Protein AF-A0A7S1HEI5-F1 (afdb_monomer_lite)

Organism: Hemiselmis andersenii (NCBI:txid464988)

pLDDT: mean 72.53, std 12.26, range [48.66, 89.75]

Secondary structure (DSSP, 8-state):
---GGGS------SSPPGGGGTT--HHHHHHHHHHHHHHHHHHHHHHHHHHTT---SEEEEEEEEEE-TTS-EEEHHHHHSHHHHHHHHHHHTT-EEEEEEEEEEEETTT--EEEEEEEEEEE------HHHHHHHHS-----

Radius of gyration: 19.68 Å; chains: 1; bounding box: 46×54×54 Å

Sequence (143 aa):
AFSVADAKIPKGEGPPKEENMSGMGEGERQRTWPSKLAKAKAVAIKYYVYKKRQRMAMLITSSRIVIAPSGSVVPTQHLESAESREETLMGLSNKTVTVFSAVWVHNLANGESRGGVAEGKLTLGSVPSKVAYEVARAPQAAP

Foldseek 3Di:
DDDLVPQPQPPLDDQPDVVVVPPDDLVRSVQVRFQVSQVSRQVSVLVVCVVVVHDDFKDKGKAKWKAWPVRDIDGCVLCVDPVSVQVVLQSLEQTKIKMKMKMWMAGSVVRDIDIDIDIDIDGHHGDDPPVRVVVVPPPPPDD

Structure (mmCIF, N/CA/C/O backbone):
data_AF-A0A7S1HEI5-F1
#
_entry.id   AF-A0A7S1HEI5-F1
#
loop_
_atom_site.group_PDB
_atom_site.id
_atom_site.type_symbol
_atom_site.label_atom_id
_atom_site.label_alt_id
_atom_site.label_comp_id
_atom_site.label_asym_id
_atom_site.label_entity_id
_atom_site.label_seq_id
_atom_site.pdbx_PDB_ins_code
_atom_site.Cartn_x
_atom_site.Cartn_y
_atom_site.Cartn_z
_atom_site.occupancy
_atom_site.B_iso_or_equiv
_atom_site.auth_seq_id
_atom_site.auth_comp_id
_atom_site.auth_asym_id
_atom_site.auth_atom_id
_atom_site.pdbx_PDB_model_num
ATOM 1 N N . ALA A 1 1 ? 15.451 -17.797 -11.548 1.00 61.38 1 ALA A N 1
ATOM 2 C CA . ALA A 1 1 ? 14.109 -17.176 -11.506 1.00 61.38 1 ALA A CA 1
ATOM 3 C C . ALA A 1 1 ? 14.218 -15.748 -10.966 1.00 61.38 1 ALA A C 1
ATOM 5 O O . ALA A 1 1 ? 15.160 -15.466 -10.236 1.00 61.38 1 ALA A O 1
ATOM 6 N N . PHE A 1 2 ? 13.319 -14.843 -11.361 1.00 52.59 2 PHE A N 1
ATOM 7 C CA . PHE A 1 2 ? 13.177 -13.509 -10.761 1.00 52.59 2 PHE A CA 1
ATOM 8 C C . PHE A 1 2 ? 12.612 -13.644 -9.340 1.00 52.59 2 PHE A C 1
ATOM 10 O O . PHE A 1 2 ? 11.566 -14.267 -9.178 1.00 52.59 2 PHE A O 1
ATOM 17 N N . SER A 1 3 ? 13.284 -13.079 -8.334 1.00 63.09 3 SER A N 1
ATOM 18 C CA . SER A 1 3 ? 12.766 -12.995 -6.965 1.00 63.09 3 SER A CA 1
ATOM 19 C C . SER A 1 3 ? 12.626 -11.536 -6.552 1.00 63.09 3 SER A C 1
ATOM 21 O O . SER A 1 3 ? 13.586 -10.766 -6.577 1.00 63.09 3 SER A O 1
ATOM 23 N N . VAL A 1 4 ? 11.414 -11.164 -6.148 1.00 59.97 4 VAL A N 1
ATOM 24 C CA . VAL A 1 4 ? 11.090 -9.824 -5.638 1.00 59.97 4 VAL A CA 1
ATOM 25 C C . VAL A 1 4 ? 11.792 -9.559 -4.300 1.00 59.97 4 VAL A C 1
ATOM 27 O O . VAL A 1 4 ? 12.104 -8.410 -4.003 1.00 59.97 4 VAL A O 1
ATOM 30 N N . ALA A 1 5 ? 12.102 -10.607 -3.526 1.00 62.19 5 ALA A N 1
ATOM 31 C CA . ALA A 1 5 ? 12.809 -10.495 -2.248 1.00 62.19 5 ALA A CA 1
ATOM 32 C C . ALA A 1 5 ? 14.260 -9.999 -2.401 1.00 62.19 5 ALA A C 1
ATOM 34 O O . ALA A 1 5 ? 14.802 -9.390 -1.481 1.00 62.19 5 ALA A O 1
ATOM 35 N N . ASP A 1 6 ? 14.869 -10.205 -3.573 1.00 60.25 6 ASP A N 1
ATOM 36 C CA . ASP A 1 6 ? 16.246 -9.781 -3.858 1.00 60.25 6 ASP A CA 1
ATOM 37 C C . ASP A 1 6 ? 16.336 -8.313 -4.301 1.00 60.25 6 ASP A C 1
ATOM 39 O O . ASP A 1 6 ? 17.421 -7.720 -4.335 1.00 60.25 6 ASP A O 1
ATOM 43 N N . ALA A 1 7 ? 15.207 -7.715 -4.690 1.00 60.09 7 ALA A N 1
ATOM 44 C CA . ALA A 1 7 ? 15.146 -6.290 -4.945 1.00 60.09 7 ALA A CA 1
ATOM 45 C C . ALA A 1 7 ? 15.178 -5.568 -3.591 1.00 60.09 7 ALA A C 1
ATOM 47 O O . ALA A 1 7 ? 14.400 -5.879 -2.692 1.00 60.09 7 ALA A O 1
ATOM 48 N N . LYS A 1 8 ? 16.071 -4.579 -3.438 1.00 68.69 8 LYS A N 1
ATOM 49 C CA . LYS A 1 8 ? 16.099 -3.679 -2.270 1.00 68.69 8 LYS A CA 1
ATOM 50 C C . LYS A 1 8 ? 14.871 -2.766 -2.301 1.00 68.69 8 LYS A C 1
ATOM 52 O O . LYS A 1 8 ? 14.958 -1.590 -2.646 1.00 68.69 8 LYS A O 1
ATOM 57 N N . ILE A 1 9 ? 13.710 -3.345 -2.026 1.00 65.38 9 ILE A N 1
ATOM 58 C CA . ILE A 1 9 ? 12.431 -2.656 -2.017 1.00 65.38 9 ILE A CA 1
ATOM 59 C C . ILE A 1 9 ? 12.372 -1.848 -0.724 1.00 65.38 9 ILE A C 1
ATOM 61 O O . ILE A 1 9 ? 12.639 -2.414 0.340 1.00 65.38 9 ILE A O 1
ATOM 65 N N . PRO A 1 10 ? 12.027 -0.551 -0.785 1.00 65.44 10 PRO A N 1
ATOM 66 C CA . PRO A 1 10 ? 11.801 0.220 0.424 1.00 65.44 10 PRO A CA 1
ATOM 67 C C . PRO A 1 10 ? 10.740 -0.499 1.256 1.00 65.44 10 PRO A C 1
ATOM 69 O O . PRO A 1 10 ? 9.590 -0.667 0.829 1.00 65.44 10 PRO A O 1
ATOM 72 N N . LYS A 1 11 ? 11.151 -0.961 2.439 1.00 61.66 11 LYS A N 1
ATOM 73 C CA . LYS A 1 11 ? 10.209 -1.346 3.483 1.00 61.66 11 LYS A CA 1
ATOM 74 C C . LYS A 1 11 ? 9.433 -0.073 3.769 1.00 61.66 11 LYS A C 1
ATOM 76 O O . LYS A 1 11 ? 10.045 0.983 3.873 1.00 61.66 11 LYS A O 1
ATOM 81 N N . GLY A 1 12 ? 8.107 -0.138 3.729 1.00 56.28 12 GLY A N 1
ATOM 82 C CA . GLY A 1 12 ? 7.277 1.034 3.988 1.00 56.28 12 GLY A CA 1
ATOM 83 C C . GLY A 1 12 ? 7.583 1.573 5.376 1.00 56.28 12 GLY A C 1
ATOM 84 O O . GLY A 1 12 ? 6.996 1.100 6.338 1.00 56.28 12 GLY A O 1
ATOM 85 N N . GLU A 1 13 ? 8.528 2.502 5.469 1.00 53.69 13 GLU A N 1
ATOM 86 C CA . GLU A 1 13 ? 8.738 3.317 6.652 1.00 53.69 13 GLU A CA 1
ATOM 87 C C . GLU A 1 13 ? 7.462 4.127 6.873 1.00 53.69 13 GLU A C 1
ATOM 89 O O . GLU A 1 13 ? 6.712 4.361 5.918 1.00 53.69 13 GLU A O 1
ATOM 94 N N . GLY A 1 14 ? 7.195 4.461 8.138 1.00 53.09 14 GLY A N 1
ATOM 95 C CA . GLY A 1 14 ? 5.977 5.130 8.590 1.00 53.09 14 GLY A CA 1
ATOM 96 C C . GLY A 1 14 ? 5.644 6.421 7.827 1.00 53.09 14 GLY A C 1
ATOM 97 O O . GLY A 1 14 ? 6.355 6.817 6.899 1.00 53.09 14 GLY A O 1
ATOM 98 N N . PRO A 1 15 ? 4.537 7.093 8.183 1.00 52.97 15 PRO A N 1
ATOM 99 C CA . PRO A 1 15 ? 4.105 8.284 7.464 1.00 52.97 15 PRO A CA 1
ATOM 100 C C . PRO A 1 15 ? 5.260 9.295 7.345 1.00 52.97 15 PRO A C 1
ATOM 102 O O . PRO A 1 15 ? 6.045 9.431 8.289 1.00 52.97 15 PRO A O 1
ATOM 105 N N . PRO A 1 16 ? 5.406 9.988 6.197 1.00 57.41 16 PRO A N 1
ATOM 106 C CA . PRO A 1 16 ? 6.478 10.960 6.025 1.00 57.41 16 PRO A CA 1
ATOM 107 C C . PRO A 1 16 ? 6.416 11.995 7.150 1.00 57.41 16 PRO A C 1
ATOM 109 O O . PRO A 1 16 ? 5.329 12.489 7.453 1.00 57.41 16 PRO A O 1
ATOM 112 N N . LYS A 1 17 ? 7.570 12.331 7.745 1.00 56.41 17 LYS A N 1
ATOM 113 C CA . LYS A 1 17 ? 7.673 13.395 8.759 1.00 56.41 17 LYS A CA 1
ATOM 114 C C . LYS A 1 17 ? 7.004 14.674 8.243 1.00 56.41 17 LYS A C 1
ATOM 116 O O . LYS A 1 17 ? 7.159 15.000 7.064 1.00 56.41 17 LYS A O 1
ATOM 121 N N . GLU A 1 18 ? 6.282 15.380 9.114 1.00 52.44 18 GLU A N 1
ATOM 122 C CA . GLU A 1 18 ? 5.475 16.560 8.753 1.00 52.44 18 GLU A CA 1
ATOM 123 C C . GLU A 1 18 ? 6.267 17.630 7.991 1.00 52.44 18 GLU A C 1
ATOM 125 O O . GLU A 1 18 ? 5.737 18.252 7.072 1.00 52.44 18 GLU A O 1
ATOM 130 N N . GLU A 1 19 ? 7.562 17.748 8.290 1.00 51.16 19 GLU A N 1
ATOM 131 C CA . GLU A 1 19 ? 8.530 18.625 7.620 1.00 51.16 19 GLU A CA 1
ATOM 132 C C . GLU A 1 19 ? 8.559 18.450 6.087 1.00 51.16 19 GLU A C 1
ATOM 134 O O . GLU A 1 19 ? 8.779 19.411 5.356 1.00 51.16 19 GLU A O 1
ATOM 139 N N . ASN A 1 20 ? 8.265 17.248 5.577 1.00 54.00 20 ASN A N 1
ATOM 140 C CA . ASN A 1 20 ? 8.289 16.928 4.144 1.00 54.00 20 ASN A CA 1
ATOM 141 C C . ASN A 1 20 ? 6.944 17.148 3.425 1.00 54.00 20 ASN A C 1
ATOM 143 O O . ASN A 1 20 ? 6.829 16.833 2.236 1.00 54.00 20 ASN A O 1
ATOM 147 N N . MET A 1 21 ? 5.905 17.608 4.132 1.00 54.75 21 MET A N 1
ATOM 148 C CA . MET A 1 21 ? 4.547 17.788 3.592 1.00 54.75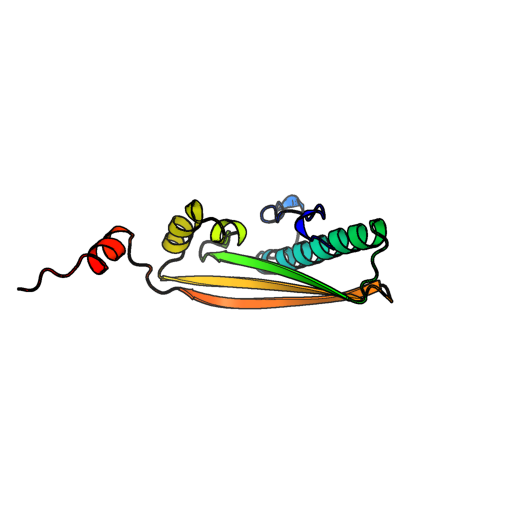 21 MET A CA 1
ATOM 149 C C . MET A 1 21 ? 3.885 19.099 4.054 1.00 54.75 21 MET A C 1
ATOM 151 O O . MET A 1 21 ? 2.658 19.183 4.138 1.00 54.75 21 MET A O 1
ATOM 155 N N . SER A 1 22 ? 4.706 20.119 4.328 1.00 49.78 22 SER A N 1
ATOM 156 C CA . SER A 1 22 ? 4.278 21.501 4.574 1.00 49.78 22 SER A CA 1
ATOM 157 C C . SER A 1 22 ? 3.294 21.972 3.490 1.00 49.78 22 SER A C 1
ATOM 159 O O . SER A 1 22 ? 3.595 21.899 2.299 1.00 49.78 22 SER A O 1
ATOM 161 N N . GLY A 1 23 ? 2.097 22.402 3.903 1.00 66.00 23 GLY A N 1
ATOM 162 C CA . GLY A 1 23 ? 1.045 22.924 3.019 1.00 66.00 23 GLY A CA 1
ATOM 163 C C . GLY A 1 23 ? -0.029 21.925 2.567 1.00 66.00 23 GLY A C 1
ATOM 164 O O . GLY A 1 23 ? -1.019 22.351 1.982 1.00 66.00 23 GLY A O 1
ATOM 165 N N . MET A 1 24 ? 0.108 20.624 2.858 1.00 65.94 24 MET A N 1
ATOM 166 C CA . MET A 1 24 ? -0.916 19.620 2.530 1.00 65.94 24 MET A CA 1
ATOM 167 C C . MET A 1 24 ? -1.872 19.369 3.703 1.00 65.94 24 MET A C 1
ATOM 169 O O . MET A 1 24 ? -1.447 19.069 4.826 1.00 65.94 24 MET A O 1
ATOM 173 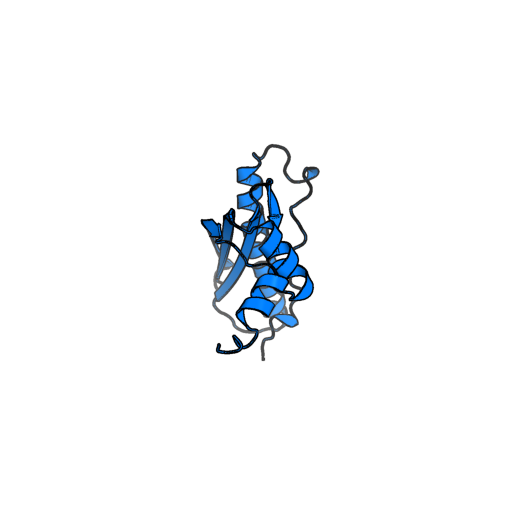N N . GLY A 1 25 ? -3.179 19.407 3.426 1.00 69.94 25 GLY A N 1
ATOM 174 C CA . GLY A 1 25 ? -4.205 18.987 4.383 1.00 69.94 25 GLY A CA 1
ATOM 175 C C . GLY A 1 25 ? -3.990 17.535 4.826 1.00 69.94 25 GLY A C 1
ATOM 176 O O . GLY A 1 25 ? -3.469 16.713 4.074 1.00 69.94 25 GLY A O 1
ATOM 177 N N . GLU A 1 26 ? -4.375 17.191 6.054 1.00 69.44 26 GLU A N 1
ATOM 178 C CA . GLU A 1 26 ? -4.111 15.863 6.633 1.00 69.44 26 GLU A CA 1
ATOM 179 C C . GLU A 1 26 ? -4.676 14.713 5.775 1.00 69.44 26 GLU A C 1
ATOM 181 O O . GLU A 1 26 ? -3.981 13.732 5.515 1.00 69.44 26 GLU A O 1
ATOM 186 N N . GLY A 1 27 ? -5.874 14.877 5.204 1.00 66.12 27 GLY A N 1
ATOM 187 C CA . GLY A 1 27 ? -6.453 13.901 4.268 1.00 66.12 27 GLY A CA 1
ATOM 188 C C . GLY A 1 27 ? -5.687 13.766 2.942 1.00 66.12 27 GLY A C 1
ATOM 189 O O . GLY A 1 27 ? -5.609 12.679 2.366 1.00 66.12 27 GLY A O 1
ATOM 190 N N . GLU A 1 28 ? -5.060 14.841 2.464 1.00 72.81 28 GLU A N 1
ATOM 191 C CA . GLU A 1 28 ? -4.218 14.813 1.264 1.00 72.81 28 GLU A CA 1
ATOM 192 C C . GLU A 1 28 ? -2.880 14.117 1.548 1.00 72.81 28 GLU A C 1
ATOM 194 O O . GLU A 1 28 ? -2.432 13.275 0.762 1.00 72.81 28 GLU A O 1
ATOM 199 N N . ARG A 1 29 ? -2.293 14.359 2.729 1.00 71.62 29 ARG A N 1
ATOM 200 C CA . ARG A 1 29 ? -1.101 13.646 3.220 1.00 71.62 29 ARG A CA 1
ATOM 201 C C . ARG A 1 29 ? -1.336 12.132 3.269 1.00 71.62 29 ARG A C 1
ATOM 203 O O . ARG A 1 29 ? -0.525 11.358 2.750 1.00 71.62 29 ARG A O 1
ATOM 210 N N . GLN A 1 30 ? -2.481 11.721 3.811 1.00 71.56 30 GLN A N 1
ATOM 211 C CA . GLN A 1 30 ? -2.892 10.320 3.931 1.00 71.56 30 GLN A CA 1
ATOM 212 C C . GLN A 1 30 ? -3.071 9.628 2.569 1.00 71.56 30 GLN A C 1
ATOM 214 O O . GLN A 1 30 ? -2.615 8.500 2.389 1.00 71.56 30 GLN A O 1
ATOM 219 N N . ARG A 1 31 ? -3.644 10.312 1.569 1.00 72.69 31 ARG A N 1
ATOM 220 C CA . ARG A 1 31 ? -3.789 9.783 0.196 1.00 72.69 31 ARG A CA 1
ATOM 221 C C . ARG A 1 31 ? -2.466 9.695 -0.563 1.00 72.69 31 ARG A C 1
ATOM 223 O O . ARG A 1 31 ? -2.246 8.771 -1.349 1.00 72.69 31 ARG A O 1
ATOM 230 N N . THR A 1 32 ? -1.572 10.651 -0.333 1.00 75.38 32 THR A N 1
ATOM 231 C CA . THR A 1 32 ? -0.330 10.787 -1.106 1.00 75.38 32 THR A CA 1
ATOM 232 C C . THR A 1 32 ? 0.709 9.733 -0.722 1.00 75.38 32 THR A C 1
ATOM 234 O O . THR A 1 32 ? 1.462 9.248 -1.573 1.00 75.38 32 THR A O 1
ATOM 237 N N . TRP A 1 33 ? 0.747 9.335 0.549 1.00 75.56 33 TRP A N 1
ATOM 238 C CA . TRP A 1 33 ? 1.735 8.389 1.061 1.00 75.56 33 TRP A CA 1
ATOM 239 C C . TRP A 1 33 ? 1.699 6.984 0.420 1.00 75.56 33 TRP A C 1
ATOM 241 O O . TRP A 1 33 ? 2.738 6.566 -0.106 1.00 75.56 33 TRP A O 1
ATOM 251 N N . PRO A 1 34 ? 0.567 6.249 0.370 1.00 75.75 34 PRO A N 1
ATOM 252 C CA . PRO A 1 34 ? 0.537 4.918 -0.237 1.00 75.75 34 PRO A CA 1
ATOM 253 C C . PRO A 1 34 ? 0.892 4.968 -1.729 1.00 75.75 34 PRO A C 1
ATOM 255 O O . PRO A 1 34 ? 1.559 4.061 -2.227 1.00 75.75 34 PRO A O 1
ATOM 258 N N . SER A 1 35 ? 0.532 6.051 -2.431 1.00 79.81 35 SER A N 1
ATOM 259 C CA . SER A 1 35 ? 0.923 6.270 -3.830 1.00 79.81 35 SER A CA 1
ATOM 260 C C . SER A 1 35 ? 2.429 6.461 -3.994 1.00 79.81 35 SER A C 1
ATOM 262 O O . SER A 1 35 ? 3.044 5.786 -4.825 1.00 79.81 35 SER A O 1
ATOM 264 N N . LYS A 1 36 ? 3.049 7.321 -3.169 1.00 80.81 36 LYS A N 1
ATOM 265 C CA . LYS A 1 36 ? 4.509 7.513 -3.148 1.00 80.81 36 LYS A CA 1
ATOM 266 C C . LYS A 1 36 ? 5.231 6.191 -2.886 1.00 80.81 36 LYS A C 1
ATOM 268 O O . LYS A 1 36 ? 6.180 5.868 -3.600 1.00 80.81 36 LYS A O 1
ATOM 273 N N . LEU A 1 37 ? 4.749 5.398 -1.927 1.00 76.56 37 LEU A N 1
ATOM 274 C CA . LEU A 1 37 ? 5.350 4.108 -1.596 1.00 76.56 37 LEU A CA 1
ATOM 275 C C . LEU A 1 37 ? 5.198 3.093 -2.739 1.00 76.56 37 LEU A C 1
ATOM 277 O O . LEU A 1 37 ? 6.183 2.475 -3.137 1.00 76.56 37 LEU A O 1
ATOM 281 N N . ALA A 1 38 ? 4.006 2.952 -3.328 1.00 78.12 38 ALA A N 1
ATOM 282 C CA . ALA A 1 38 ? 3.791 2.070 -4.478 1.00 78.12 38 ALA A CA 1
ATOM 283 C C . ALA A 1 38 ? 4.683 2.457 -5.678 1.00 78.12 38 ALA A C 1
ATOM 285 O O . ALA A 1 38 ? 5.290 1.580 -6.301 1.00 78.12 38 ALA A O 1
ATOM 286 N N . LYS A 1 39 ? 4.846 3.762 -5.943 1.00 81.81 39 LYS A N 1
ATOM 287 C CA . LYS A 1 39 ? 5.737 4.282 -6.993 1.00 81.81 39 LYS A CA 1
ATOM 288 C C . LYS A 1 39 ? 7.203 3.967 -6.696 1.00 81.81 39 LYS A C 1
ATOM 290 O O . LYS A 1 39 ? 7.915 3.485 -7.573 1.00 81.81 39 LYS A O 1
ATOM 295 N N . ALA A 1 40 ? 7.653 4.187 -5.461 1.00 80.94 40 ALA A N 1
ATOM 296 C CA . ALA A 1 40 ? 9.023 3.887 -5.048 1.00 80.94 40 ALA A CA 1
ATOM 297 C C . ALA A 1 40 ? 9.351 2.390 -5.195 1.00 80.94 40 ALA A C 1
ATOM 299 O O . ALA A 1 40 ? 10.406 2.040 -5.730 1.00 80.94 40 ALA A O 1
ATOM 300 N N . LYS A 1 41 ? 8.417 1.501 -4.817 1.00 79.44 41 LYS A N 1
ATOM 301 C CA . LYS A 1 41 ? 8.544 0.051 -5.045 1.00 79.44 41 LYS A CA 1
ATOM 302 C C . LYS A 1 41 ? 8.713 -0.270 -6.531 1.00 79.44 41 LYS A C 1
ATOM 304 O O . LYS A 1 41 ? 9.578 -1.068 -6.888 1.00 79.44 41 LYS A O 1
ATOM 309 N N . ALA A 1 42 ? 7.927 0.367 -7.399 1.00 81.56 42 ALA A N 1
ATOM 310 C CA . ALA A 1 42 ? 8.020 0.123 -8.833 1.00 81.56 42 ALA A CA 1
ATOM 311 C C . ALA A 1 42 ? 9.357 0.577 -9.424 1.00 81.56 42 ALA A C 1
ATOM 313 O O . ALA A 1 42 ? 9.964 -0.152 -10.206 1.00 81.56 42 ALA A O 1
ATOM 314 N N . VAL A 1 43 ? 9.854 1.747 -9.017 1.00 81.44 43 VAL A N 1
ATOM 315 C CA . VAL A 1 43 ? 11.166 2.250 -9.451 1.00 81.44 43 VAL A CA 1
ATOM 316 C C . VAL A 1 43 ? 12.289 1.305 -9.011 1.00 81.44 43 VAL A C 1
ATOM 318 O O . VAL A 1 43 ? 13.149 0.964 -9.826 1.00 81.44 43 VAL A O 1
ATOM 321 N N . ALA A 1 44 ? 12.256 0.820 -7.765 1.00 80.75 44 ALA A N 1
ATOM 322 C CA . ALA A 1 44 ? 13.254 -0.117 -7.245 1.00 80.75 44 ALA A CA 1
ATOM 323 C C . ALA A 1 44 ? 13.271 -1.444 -8.026 1.00 80.75 44 ALA A C 1
ATOM 325 O O . ALA A 1 44 ? 14.336 -1.921 -8.428 1.00 80.75 44 ALA A O 1
ATOM 326 N N . ILE A 1 45 ? 12.093 -2.018 -8.301 1.00 80.62 45 ILE A N 1
ATOM 327 C CA . ILE A 1 45 ? 11.976 -3.266 -9.069 1.00 80.62 45 ILE A CA 1
ATOM 328 C C . ILE A 1 45 ? 12.384 -3.047 -10.532 1.00 80.62 45 ILE A C 1
ATOM 330 O O . ILE A 1 45 ? 13.121 -3.865 -11.082 1.00 80.62 45 ILE A O 1
ATOM 334 N N . LYS A 1 46 ? 11.992 -1.925 -11.154 1.00 80.25 46 LYS A N 1
ATOM 335 C CA . LYS A 1 46 ? 12.424 -1.554 -12.512 1.00 80.25 46 LYS A CA 1
ATOM 336 C C . LYS A 1 46 ? 13.949 -1.523 -12.623 1.00 80.25 46 LYS A C 1
ATOM 338 O O . LYS A 1 46 ? 14.507 -2.126 -13.540 1.00 80.25 46 LYS A O 1
ATOM 343 N N . TYR A 1 47 ? 14.625 -0.859 -11.683 1.00 81.31 47 TYR A N 1
ATOM 344 C CA . TYR A 1 47 ? 16.087 -0.788 -11.661 1.00 81.31 47 TYR A CA 1
ATOM 345 C C . TYR A 1 47 ? 16.729 -2.175 -11.500 1.00 81.31 47 TYR A C 1
ATOM 347 O O . TYR A 1 47 ? 17.696 -2.505 -12.188 1.00 81.31 47 TYR A O 1
ATOM 355 N N . TYR A 1 48 ? 16.163 -3.022 -10.636 1.00 81.25 48 TYR A N 1
ATOM 356 C CA . TYR A 1 48 ? 16.642 -4.389 -10.440 1.00 81.25 48 TYR A CA 1
ATOM 357 C C . TYR A 1 48 ? 16.499 -5.251 -11.706 1.00 81.25 48 TYR A C 1
ATOM 359 O O . TYR A 1 48 ? 17.457 -5.913 -12.108 1.00 81.25 48 TYR A O 1
ATOM 367 N N . VAL A 1 49 ? 15.341 -5.205 -12.371 1.00 81.12 49 VAL A N 1
ATOM 368 C CA . VAL A 1 49 ? 15.077 -5.947 -13.617 1.00 81.12 49 VAL A CA 1
ATOM 369 C C . VAL A 1 49 ? 16.039 -5.521 -14.724 1.00 81.12 49 VAL A C 1
ATOM 371 O O . VAL A 1 49 ? 16.628 -6.382 -15.383 1.00 81.12 49 VAL A O 1
ATOM 374 N N . TYR A 1 50 ? 16.280 -4.212 -14.859 1.00 80.81 50 TYR A N 1
ATOM 375 C CA . TYR A 1 50 ? 17.283 -3.675 -15.780 1.00 80.81 50 TYR A CA 1
ATOM 376 C C . TYR A 1 50 ? 18.685 -4.221 -15.471 1.00 80.81 50 TYR A C 1
ATOM 378 O O . TYR A 1 50 ? 19.350 -4.768 -16.353 1.00 80.81 50 TYR A O 1
ATOM 386 N N . LYS A 1 51 ? 19.113 -4.171 -14.201 1.00 81.50 51 LYS A N 1
ATOM 387 C CA . LYS A 1 51 ? 20.418 -4.694 -13.761 1.00 81.50 51 LYS A CA 1
ATOM 388 C C . LYS A 1 51 ? 20.577 -6.194 -14.034 1.00 81.50 51 LYS A C 1
ATOM 390 O O . LYS A 1 51 ? 21.676 -6.645 -14.346 1.00 81.50 51 LYS A O 1
ATOM 395 N N . LYS A 1 52 ? 19.497 -6.972 -13.928 1.00 81.62 52 LYS A N 1
ATOM 396 C CA . LYS A 1 52 ? 19.490 -8.419 -14.194 1.00 81.62 52 LYS A CA 1
ATOM 397 C C . LYS A 1 52 ? 19.289 -8.778 -15.670 1.00 81.62 52 LYS A C 1
ATOM 399 O O . LYS A 1 52 ? 19.232 -9.965 -15.979 1.00 81.62 52 LYS A O 1
ATOM 404 N N . ARG A 1 53 ? 19.196 -7.786 -16.571 1.00 81.50 53 ARG A N 1
ATOM 405 C CA . ARG A 1 53 ? 18.924 -7.964 -18.012 1.00 81.50 53 ARG A CA 1
ATOM 406 C C . ARG A 1 53 ? 17.702 -8.846 -18.285 1.00 81.50 53 ARG A C 1
ATOM 408 O O . ARG A 1 53 ? 17.655 -9.572 -19.276 1.00 81.50 53 ARG A O 1
ATOM 415 N N . GLN A 1 54 ? 16.717 -8.805 -17.394 1.00 78.31 54 GLN A N 1
ATOM 416 C CA . GLN A 1 54 ? 15.500 -9.584 -17.557 1.00 78.31 54 GLN A CA 1
ATOM 417 C C . GLN A 1 54 ? 14.504 -8.825 -18.427 1.00 78.31 54 GLN A C 1
ATOM 419 O O . GLN A 1 54 ? 14.336 -7.613 -18.300 1.00 78.31 54 GLN A O 1
ATOM 424 N N . ARG A 1 55 ? 13.837 -9.553 -19.324 1.00 76.94 55 ARG A N 1
ATOM 425 C CA . ARG A 1 55 ? 12.771 -9.002 -20.158 1.00 76.94 55 ARG A CA 1
ATOM 426 C C . ARG A 1 55 ? 11.460 -9.047 -19.388 1.00 76.94 55 ARG A C 1
ATOM 428 O O . ARG A 1 55 ? 10.991 -10.119 -19.026 1.00 76.94 55 ARG A O 1
ATOM 435 N N . MET A 1 56 ? 10.872 -7.880 -19.165 1.00 78.56 56 MET A N 1
ATOM 436 C CA . MET A 1 56 ? 9.562 -7.732 -18.548 1.00 78.56 56 MET A CA 1
ATOM 437 C C . MET A 1 56 ? 8.842 -6.590 -19.258 1.00 78.56 56 MET A C 1
ATOM 439 O O . MET A 1 56 ? 9.418 -5.520 -19.428 1.00 78.56 56 MET A O 1
ATOM 443 N N . ALA A 1 57 ? 7.615 -6.828 -19.720 1.00 81.56 57 ALA A N 1
ATOM 444 C CA . ALA A 1 57 ? 6.851 -5.827 -20.467 1.00 81.56 57 ALA A CA 1
ATOM 445 C C . ALA A 1 57 ? 6.163 -4.822 -19.531 1.00 81.56 57 ALA A C 1
ATOM 447 O O . ALA A 1 57 ? 6.110 -3.625 -19.813 1.00 81.56 57 ALA A O 1
ATOM 448 N N . MET A 1 58 ? 5.671 -5.308 -18.391 1.00 84.75 58 MET A N 1
ATOM 449 C CA . MET A 1 58 ? 4.869 -4.531 -17.458 1.00 84.75 58 MET A CA 1
ATOM 450 C C . MET A 1 58 ? 5.217 -4.886 -16.016 1.00 84.75 58 MET A C 1
ATOM 452 O O . MET A 1 58 ? 5.487 -6.042 -15.698 1.00 84.75 58 MET A O 1
ATOM 456 N N . LEU A 1 59 ? 5.191 -3.879 -15.151 1.00 84.75 59 LEU A N 1
ATOM 457 C CA . LEU A 1 59 ? 5.364 -4.009 -13.714 1.00 84.75 59 LEU A CA 1
ATOM 458 C C . LEU A 1 59 ? 4.154 -3.405 -13.010 1.00 84.75 59 LEU A C 1
ATOM 460 O O . LEU A 1 59 ? 3.827 -2.246 -13.249 1.00 84.75 59 LEU A O 1
ATOM 464 N N . ILE A 1 60 ? 3.532 -4.167 -12.117 1.00 85.69 60 ILE A N 1
ATOM 465 C CA . ILE A 1 60 ? 2.444 -3.687 -11.266 1.00 85.69 60 ILE A CA 1
ATOM 466 C C . ILE A 1 60 ? 2.920 -3.743 -9.820 1.00 85.69 60 ILE A C 1
ATOM 468 O O . ILE A 1 60 ? 3.398 -4.778 -9.357 1.00 85.69 60 ILE A O 1
ATOM 472 N N . THR A 1 61 ? 2.792 -2.636 -9.099 1.00 84.19 61 THR A N 1
ATOM 473 C CA . THR A 1 61 ? 3.070 -2.567 -7.665 1.00 84.19 61 THR A CA 1
ATOM 474 C C . THR A 1 61 ? 1.877 -2.009 -6.917 1.00 84.19 61 THR A C 1
ATOM 476 O O . THR A 1 61 ? 1.110 -1.197 -7.433 1.00 84.19 61 THR A O 1
ATOM 479 N N . SER A 1 62 ? 1.735 -2.430 -5.664 1.00 84.88 62 SER A N 1
ATOM 480 C CA . SER A 1 62 ? 0.694 -1.923 -4.782 1.00 84.88 62 SER A CA 1
ATOM 481 C C . SER A 1 62 ? 1.228 -1.587 -3.398 1.00 84.88 62 SER A C 1
ATOM 483 O O . SER A 1 62 ? 2.208 -2.163 -2.906 1.00 84.88 62 SER A O 1
ATOM 485 N N . SER A 1 63 ? 0.547 -0.656 -2.746 1.00 83.00 63 SER A N 1
ATOM 486 C CA . SER A 1 63 ? 0.753 -0.346 -1.340 1.00 83.00 63 SER A CA 1
ATOM 487 C C . SER A 1 63 ? -0.576 -0.060 -0.672 1.00 83.00 63 SER A C 1
ATOM 489 O O . SER A 1 63 ? -1.468 0.518 -1.289 1.00 83.00 63 SER A O 1
ATOM 491 N N . ARG A 1 64 ? -0.697 -0.452 0.593 1.00 81.62 64 ARG A N 1
ATOM 492 C CA . ARG A 1 64 ? -1.889 -0.218 1.401 1.00 81.62 64 ARG A CA 1
ATOM 493 C C . ARG A 1 64 ? -1.490 0.375 2.741 1.00 81.62 64 ARG A C 1
ATOM 495 O O . ARG A 1 64 ? -0.432 0.037 3.265 1.00 81.62 64 ARG A O 1
ATOM 502 N N . ILE A 1 65 ? -2.336 1.250 3.265 1.00 78.00 65 ILE A N 1
ATOM 503 C CA . ILE A 1 65 ? -2.265 1.742 4.641 1.00 78.00 65 ILE A CA 1
ATOM 504 C C . ILE A 1 65 ? -3.666 1.708 5.248 1.00 78.00 65 ILE A C 1
ATOM 506 O O . ILE A 1 65 ? -4.660 1.843 4.527 1.00 78.00 65 ILE A O 1
ATOM 510 N N . VAL A 1 66 ? -3.736 1.529 6.564 1.00 80.19 66 VAL A N 1
ATOM 511 C CA . VAL A 1 66 ? -4.983 1.583 7.331 1.00 80.19 66 VAL A CA 1
ATOM 512 C C . VAL A 1 66 ? -4.886 2.750 8.299 1.00 80.19 66 VAL A C 1
ATOM 514 O O . VAL A 1 66 ? -3.873 2.907 8.966 1.00 80.19 66 VAL A O 1
ATOM 517 N N . ILE A 1 67 ? -5.921 3.574 8.374 1.00 78.50 67 ILE A N 1
ATOM 518 C CA . ILE A 1 67 ? -5.991 4.717 9.282 1.00 78.50 67 ILE A CA 1
ATOM 519 C C . ILE A 1 67 ? -7.060 4.428 10.321 1.00 78.50 67 ILE A C 1
ATOM 521 O O . ILE A 1 67 ? -8.223 4.187 9.983 1.00 78.50 67 ILE A O 1
ATOM 525 N N . ALA A 1 68 ? -6.639 4.412 11.582 1.00 76.31 68 ALA A N 1
ATOM 526 C CA . ALA A 1 68 ? -7.521 4.247 12.724 1.00 76.31 68 ALA A CA 1
ATOM 527 C C . ALA A 1 68 ? -8.370 5.516 12.939 1.00 76.31 68 ALA A C 1
ATOM 529 O O . ALA A 1 68 ? -7.970 6.598 12.507 1.00 76.31 68 ALA A O 1
ATOM 530 N N . PRO A 1 69 ? -9.502 5.444 13.664 1.00 69.06 69 PRO A N 1
ATOM 531 C CA . PRO A 1 69 ? -10.311 6.633 13.954 1.00 69.06 69 PRO A CA 1
ATOM 532 C C . PRO A 1 69 ? -9.564 7.724 14.722 1.00 69.06 69 PRO A C 1
ATOM 534 O O . PRO A 1 69 ? -9.932 8.887 14.647 1.00 69.06 69 PRO A O 1
ATOM 537 N N . SER A 1 70 ? -8.512 7.351 15.452 1.00 70.19 70 SER A N 1
ATOM 538 C CA . SER A 1 70 ? -7.599 8.270 16.135 1.00 70.19 70 SER A CA 1
ATOM 539 C C . SER A 1 70 ? -6.734 9.102 15.182 1.00 70.19 70 SER A C 1
ATOM 541 O O . SER A 1 70 ? -5.916 9.882 15.653 1.00 70.19 70 SER A O 1
ATOM 543 N N . GLY A 1 71 ? -6.831 8.893 13.865 1.00 67.00 71 GLY A N 1
ATOM 544 C CA . GLY A 1 71 ? -5.946 9.500 12.867 1.00 67.00 71 GLY A CA 1
ATOM 545 C C . GLY A 1 71 ? -4.575 8.823 12.777 1.00 67.00 71 GLY A C 1
ATOM 546 O O . GLY A 1 71 ? -3.810 9.092 11.852 1.00 67.00 71 GLY A O 1
ATOM 547 N N . SER A 1 72 ? -4.266 7.891 13.686 1.00 69.38 72 SER A N 1
ATOM 548 C CA . SER A 1 72 ? -3.020 7.133 13.641 1.00 69.38 72 SER A CA 1
ATOM 549 C C . SER A 1 72 ? -3.003 6.189 12.442 1.00 69.38 72 SER A C 1
ATOM 551 O O . SER A 1 72 ? -3.962 5.457 12.170 1.00 69.38 72 SER A O 1
ATOM 553 N N . VAL A 1 73 ? -1.884 6.195 11.717 1.00 67.94 73 VAL A N 1
ATOM 554 C CA . VAL A 1 73 ? -1.694 5.269 10.607 1.00 67.94 73 VAL A CA 1
ATOM 555 C C . VAL A 1 73 ? -1.114 3.963 11.118 1.00 67.94 73 VAL A C 1
ATOM 557 O O . VAL A 1 73 ? -0.110 3.942 11.823 1.00 67.94 73 VAL A O 1
ATOM 560 N N . VAL A 1 74 ? -1.740 2.873 10.700 1.00 69.94 74 VAL A N 1
ATOM 561 C CA . VAL A 1 74 ? -1.315 1.499 10.907 1.00 69.94 74 VAL A CA 1
ATOM 562 C C . VAL A 1 74 ? -0.700 1.001 9.593 1.00 69.94 74 VAL A C 1
ATOM 564 O O . VAL A 1 74 ? -1.424 0.733 8.622 1.00 69.94 74 VAL A O 1
ATOM 567 N N . PRO A 1 75 ? 0.638 0.887 9.507 1.00 62.56 75 PRO A N 1
ATOM 568 C CA . PRO A 1 75 ? 1.282 0.191 8.401 1.00 62.56 75 PRO A CA 1
ATOM 569 C C . PRO A 1 75 ? 0.763 -1.247 8.315 1.00 62.56 75 PRO A C 1
ATOM 571 O O . PRO A 1 75 ? 0.742 -1.961 9.317 1.00 62.56 75 PRO A O 1
ATOM 574 N N . THR A 1 76 ? 0.385 -1.716 7.122 1.00 65.12 76 THR A N 1
ATOM 575 C CA . THR A 1 76 ? -0.168 -3.077 6.969 1.00 65.12 76 THR A CA 1
ATOM 576 C C . THR A 1 76 ? 0.820 -4.173 7.352 1.00 65.12 76 THR A C 1
ATOM 578 O O . THR A 1 76 ? 0.399 -5.260 7.717 1.00 65.12 76 THR A O 1
ATOM 581 N N . GLN A 1 77 ? 2.120 -3.876 7.363 1.00 62.41 77 GLN A N 1
ATOM 582 C CA . GLN A 1 77 ? 3.160 -4.789 7.845 1.00 62.41 77 GLN A CA 1
ATOM 583 C C . GLN A 1 77 ? 2.943 -5.187 9.318 1.00 62.41 77 GLN A C 1
ATOM 585 O O . GLN A 1 77 ? 3.191 -6.332 9.673 1.00 62.41 77 GLN A O 1
ATOM 590 N N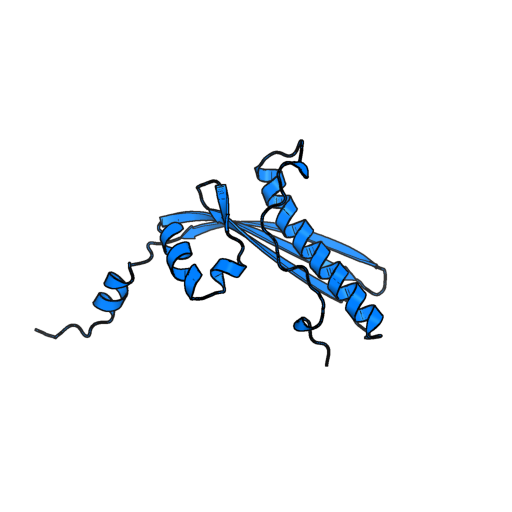 . HIS A 1 78 ? 2.393 -4.295 10.154 1.00 57.62 78 HIS A N 1
ATOM 591 C CA . HIS A 1 78 ? 2.024 -4.621 11.539 1.00 57.62 78 HIS A CA 1
ATOM 592 C C . HIS A 1 78 ? 0.750 -5.473 11.641 1.00 57.62 78 HIS A C 1
ATOM 594 O O . HIS A 1 78 ? 0.513 -6.105 12.666 1.00 57.62 78 HIS A O 1
ATOM 600 N N . LEU A 1 79 ? -0.070 -5.527 10.588 1.00 59.25 79 LEU A N 1
ATOM 601 C CA . LEU A 1 79 ? -1.199 -6.461 10.498 1.00 59.25 79 LEU A CA 1
ATOM 602 C C . LEU A 1 79 ? -0.765 -7.841 9.979 1.00 59.25 79 LEU A C 1
ATOM 604 O O . LEU A 1 79 ? -1.509 -8.812 10.122 1.00 59.25 79 LEU A O 1
ATOM 608 N N . GLU A 1 80 ? 0.413 -7.924 9.357 1.00 59.88 80 GLU A N 1
ATOM 609 C CA . GLU A 1 80 ? 0.944 -9.136 8.728 1.00 59.88 80 GLU A CA 1
ATOM 610 C C . GLU A 1 80 ? 1.760 -10.004 9.708 1.00 59.88 80 GLU A C 1
ATOM 612 O O . GLU A 1 80 ? 1.806 -11.221 9.527 1.00 59.88 80 GLU A O 1
ATOM 617 N N . SER A 1 81 ? 2.337 -9.437 10.778 1.00 60.44 81 SER A N 1
ATOM 618 C CA . SER A 1 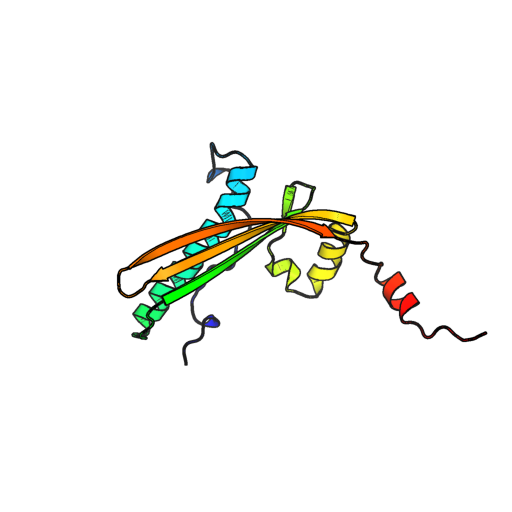81 ? 2.976 -10.206 11.862 1.00 60.44 81 SER A CA 1
ATOM 619 C C . SER A 1 81 ? 1.989 -10.614 12.958 1.00 60.44 81 SER A C 1
ATOM 621 O O . SER A 1 81 ? 1.239 -9.786 13.470 1.00 60.44 81 SER A O 1
ATOM 623 N N . ALA A 1 82 ? 2.018 -11.892 13.354 1.00 55.16 82 ALA A N 1
ATOM 624 C CA . ALA A 1 82 ? 1.075 -12.471 14.317 1.00 55.16 82 ALA A CA 1
ATOM 625 C C . ALA A 1 82 ? 1.074 -11.763 15.686 1.00 55.16 82 ALA A C 1
ATOM 627 O O . ALA A 1 82 ? 0.004 -11.556 16.249 1.00 55.16 82 ALA A O 1
ATOM 628 N N . GLU A 1 83 ? 2.244 -11.346 16.179 1.00 59.12 83 GLU A N 1
ATOM 629 C CA . GLU A 1 83 ? 2.401 -10.719 17.502 1.00 59.12 83 GLU A CA 1
ATOM 630 C C . GLU A 1 83 ? 1.725 -9.344 17.599 1.00 59.12 83 GLU A C 1
ATOM 632 O O . GLU A 1 83 ? 1.044 -9.055 18.575 1.00 59.12 83 GLU A O 1
ATOM 637 N N . SER A 1 84 ? 1.835 -8.509 16.563 1.00 65.31 84 SER A N 1
ATOM 638 C CA . SER A 1 84 ? 1.230 -7.168 16.539 1.00 65.31 84 SER A CA 1
ATOM 639 C C . SER A 1 84 ? -0.208 -7.161 16.022 1.00 65.31 84 SER A C 1
ATOM 641 O O . SER A 1 84 ? -0.930 -6.173 16.180 1.00 65.31 84 SER A O 1
ATOM 643 N N . ARG A 1 85 ? -0.644 -8.252 15.383 1.00 69.88 85 ARG A N 1
ATOM 644 C CA . ARG A 1 85 ? -1.966 -8.355 14.765 1.00 69.88 85 ARG A CA 1
ATOM 645 C C . ARG A 1 85 ? -3.083 -8.341 15.800 1.00 69.88 85 ARG A C 1
ATOM 647 O O . ARG A 1 85 ? -4.089 -7.683 15.566 1.00 69.88 85 ARG A O 1
ATOM 654 N N . GLU A 1 86 ? -2.924 -9.043 16.917 1.00 69.69 86 GLU A N 1
ATOM 655 C CA . GLU A 1 86 ? -3.968 -9.145 17.944 1.00 69.69 86 GLU A CA 1
ATOM 656 C C . GLU A 1 86 ? -4.205 -7.800 18.646 1.00 69.69 86 GLU A C 1
ATOM 658 O O . GLU A 1 86 ? -5.336 -7.317 18.677 1.00 69.69 86 GLU A O 1
ATOM 663 N N . GLU A 1 87 ? -3.138 -7.140 19.103 1.00 71.50 87 GLU A N 1
ATOM 664 C CA . GLU A 1 87 ? -3.207 -5.810 19.721 1.00 71.50 87 GLU A CA 1
ATOM 665 C C . GLU A 1 87 ? -3.808 -4.773 18.762 1.00 71.50 87 GLU A C 1
ATOM 667 O O . GLU A 1 87 ? -4.712 -4.017 19.126 1.00 71.50 87 GLU A O 1
ATOM 672 N N . THR A 1 88 ? -3.373 -4.794 17.499 1.00 75.25 88 THR A N 1
ATOM 673 C CA . THR A 1 88 ? -3.900 -3.888 16.476 1.00 75.25 88 THR A CA 1
ATOM 674 C C . THR A 1 88 ? -5.379 -4.161 16.197 1.00 75.25 88 THR A C 1
ATOM 676 O O . THR A 1 88 ? -6.175 -3.228 16.148 1.00 75.25 88 THR A O 1
ATOM 679 N N . LEU A 1 89 ? -5.788 -5.425 16.041 1.00 76.62 89 LEU A N 1
ATOM 680 C CA . LEU A 1 89 ? -7.190 -5.779 15.797 1.00 76.62 89 LEU A CA 1
ATOM 681 C C . LEU A 1 89 ? -8.087 -5.429 16.987 1.00 76.62 89 LEU A C 1
ATOM 683 O O . LEU A 1 89 ? -9.186 -4.919 16.773 1.00 76.62 89 LEU A O 1
ATOM 687 N N . MET A 1 90 ? -7.620 -5.625 18.223 1.00 76.44 90 MET A N 1
ATOM 688 C CA . MET A 1 90 ? -8.343 -5.172 19.412 1.00 76.44 90 MET A CA 1
ATOM 689 C C . MET A 1 90 ? -8.471 -3.646 19.441 1.00 76.44 90 MET A C 1
ATOM 691 O O . MET A 1 90 ? -9.560 -3.123 19.671 1.00 76.44 90 MET A O 1
ATOM 695 N N . GLY A 1 91 ? -7.392 -2.922 19.127 1.00 74.00 91 GLY A N 1
ATOM 696 C CA . GLY A 1 91 ? -7.390 -1.461 19.051 1.00 74.00 91 GLY A CA 1
ATOM 697 C C . GLY A 1 91 ? -8.332 -0.890 17.986 1.00 74.00 91 GLY A C 1
ATOM 698 O O . GLY A 1 91 ? -8.807 0.239 18.140 1.00 74.00 91 GLY A O 1
ATOM 699 N N . LEU A 1 92 ? -8.637 -1.663 16.938 1.00 81.31 92 LEU A N 1
ATOM 700 C CA . LEU A 1 92 ? -9.548 -1.302 15.846 1.00 81.31 92 LEU A CA 1
ATOM 701 C C . LEU A 1 92 ? -10.952 -1.936 15.974 1.00 81.31 92 LEU A C 1
ATOM 703 O O . LEU A 1 92 ? -11.821 -1.663 15.147 1.00 81.31 92 LEU A O 1
ATOM 707 N N . SER A 1 93 ? -11.198 -2.760 16.994 1.00 83.19 93 SER A N 1
ATOM 708 C CA . SER A 1 93 ? -12.491 -3.413 17.242 1.00 83.19 93 SER A CA 1
ATOM 709 C C . SER A 1 93 ? -13.616 -2.384 17.405 1.00 83.19 93 SER A C 1
ATOM 711 O O . SER A 1 93 ? -13.430 -1.361 18.070 1.00 83.19 93 SER A O 1
ATOM 713 N N . ASN A 1 94 ? -14.779 -2.647 16.795 1.00 83.56 94 ASN A N 1
ATOM 714 C CA . ASN A 1 94 ? -15.954 -1.757 16.782 1.00 83.56 94 ASN A CA 1
ATOM 715 C C . ASN A 1 94 ? -15.688 -0.340 16.244 1.00 83.56 94 ASN A C 1
ATOM 717 O O . ASN A 1 94 ? -16.407 0.607 16.568 1.00 83.56 94 ASN A O 1
ATOM 721 N N . LYS A 1 95 ? -14.644 -0.170 15.430 1.00 82.19 95 LYS A N 1
ATOM 722 C CA . LYS A 1 95 ? -14.260 1.121 14.863 1.00 82.19 95 LYS A CA 1
ATOM 723 C C . LYS A 1 95 ? -14.349 1.100 13.343 1.00 82.19 95 LYS A C 1
ATOM 725 O O . LYS A 1 95 ? -14.119 0.080 12.693 1.00 82.19 95 LYS A O 1
ATOM 730 N N . THR A 1 96 ? -14.651 2.262 12.773 1.00 85.56 96 THR A N 1
ATOM 731 C CA . THR A 1 96 ? -14.565 2.487 11.329 1.00 85.56 96 THR A CA 1
ATOM 732 C C . THR A 1 96 ? -13.167 2.961 10.978 1.00 85.56 96 THR A C 1
ATOM 734 O O . THR A 1 96 ? -12.743 4.030 11.409 1.00 85.56 96 THR A O 1
ATOM 737 N N . VAL A 1 97 ? -12.458 2.167 10.187 1.00 87.25 97 VAL A N 1
ATOM 738 C CA . VAL A 1 97 ? -11.133 2.504 9.668 1.00 87.25 97 VAL A CA 1
ATOM 739 C C . VAL A 1 97 ? -11.234 2.974 8.226 1.00 87.25 97 VAL A C 1
ATOM 741 O O . VAL A 1 97 ? -12.117 2.546 7.477 1.00 87.25 97 VAL A O 1
ATOM 744 N N . THR A 1 98 ? -10.294 3.819 7.819 1.00 87.44 98 THR A N 1
ATOM 745 C CA . THR A 1 98 ? -10.135 4.209 6.416 1.00 87.44 98 THR A CA 1
ATOM 746 C C . THR A 1 98 ? -8.939 3.472 5.835 1.00 87.44 98 THR A C 1
ATOM 748 O O . THR A 1 98 ? -7.836 3.525 6.371 1.00 87.44 98 THR A O 1
ATOM 751 N N . VAL A 1 99 ? -9.145 2.768 4.731 1.00 87.38 99 VAL A N 1
ATOM 752 C CA . VAL A 1 99 ? -8.117 2.021 4.013 1.00 87.38 99 VAL A CA 1
ATOM 753 C C . VAL A 1 99 ? -7.799 2.759 2.725 1.00 87.38 99 VAL A C 1
ATOM 755 O O . VAL A 1 99 ? -8.681 2.988 1.899 1.00 87.38 99 VAL A O 1
ATOM 758 N N . PHE A 1 100 ? -6.524 3.077 2.525 1.00 85.56 100 PHE A N 1
ATOM 759 C CA . PHE A 1 100 ? -6.037 3.605 1.257 1.00 85.56 100 PHE A CA 1
ATOM 760 C C . PHE A 1 100 ? -5.219 2.539 0.545 1.00 85.56 100 PHE A C 1
ATOM 762 O O . PHE A 1 100 ? -4.259 2.005 1.103 1.00 85.56 100 PHE A O 1
ATOM 769 N N . SER A 1 101 ? -5.581 2.244 -0.700 1.00 87.12 101 SER A N 1
ATOM 770 C CA . SER A 1 101 ? -4.871 1.305 -1.563 1.00 87.12 101 SER A CA 1
ATOM 771 C C . SER A 1 101 ? -4.392 2.029 -2.808 1.00 87.12 101 SER A C 1
ATOM 773 O O . SER A 1 101 ? -5.194 2.527 -3.589 1.00 87.12 101 SER A O 1
ATOM 775 N N . ALA A 1 102 ? -3.083 2.060 -3.017 1.00 87.75 102 ALA A N 1
ATOM 776 C CA . ALA A 1 102 ? -2.482 2.612 -4.217 1.00 87.75 102 ALA A CA 1
ATOM 777 C C . ALA A 1 102 ? -1.963 1.499 -5.122 1.00 87.75 102 ALA A C 1
ATOM 779 O O . ALA A 1 102 ? -1.340 0.546 -4.644 1.00 87.75 102 ALA A O 1
ATOM 780 N N . VAL A 1 103 ? -2.178 1.655 -6.425 1.00 88.38 103 VAL A N 1
ATOM 781 C CA . VAL A 1 103 ? -1.633 0.780 -7.466 1.00 88.38 103 VAL A CA 1
ATOM 782 C C . VAL A 1 103 ? -0.866 1.632 -8.467 1.00 88.38 103 VAL A C 1
ATOM 784 O O . VAL A 1 103 ? -1.361 2.673 -8.898 1.00 88.38 103 VAL A O 1
ATOM 787 N N . TRP A 1 104 ? 0.325 1.176 -8.847 1.00 87.38 104 TRP A N 1
ATOM 788 C CA . TRP A 1 104 ? 1.110 1.732 -9.945 1.00 87.38 104 TRP A CA 1
ATOM 789 C C . TRP A 1 104 ? 1.403 0.656 -10.981 1.00 87.38 104 TRP A C 1
ATOM 791 O O . TRP A 1 104 ? 1.837 -0.445 -10.655 1.00 87.38 104 TRP A O 1
ATOM 801 N N . VAL A 1 105 ? 1.190 1.012 -12.240 1.00 87.25 105 VAL A N 1
ATOM 802 C CA . VAL A 1 105 ? 1.499 0.220 -13.422 1.00 87.25 105 VAL A CA 1
ATOM 803 C C . VAL A 1 105 ? 2.583 0.950 -14.196 1.00 87.25 105 VAL A C 1
ATOM 805 O O . VAL A 1 105 ? 2.437 2.122 -14.543 1.00 87.25 105 VAL A O 1
ATOM 808 N N . HIS A 1 106 ? 3.675 0.254 -14.471 1.00 87.75 106 HIS A N 1
ATOM 809 C CA . HIS A 1 106 ? 4.785 0.743 -15.270 1.00 87.75 106 HIS A CA 1
ATOM 810 C C . HIS A 1 106 ? 4.923 -0.116 -16.518 1.00 87.75 106 HIS A C 1
ATOM 812 O O . HIS A 1 106 ? 5.181 -1.319 -16.430 1.00 87.75 106 HIS A O 1
ATOM 818 N N . ASN A 1 107 ? 4.787 0.514 -17.678 1.00 88.12 107 ASN A N 1
ATOM 819 C CA . ASN A 1 107 ? 5.142 -0.088 -18.948 1.00 88.12 107 ASN A CA 1
ATOM 820 C C . ASN A 1 107 ? 6.650 0.099 -19.155 1.00 88.12 107 ASN A C 1
ATOM 822 O O . ASN A 1 107 ? 7.168 1.215 -19.224 1.00 88.12 107 ASN A O 1
ATOM 826 N N . LEU A 1 108 ? 7.382 -1.011 -19.189 1.00 83.94 108 LEU A N 1
ATOM 827 C CA . LEU A 1 108 ? 8.838 -0.985 -19.294 1.00 83.94 108 LEU A CA 1
ATOM 828 C C . LEU A 1 108 ? 9.326 -0.817 -20.733 1.00 83.94 108 LEU A C 1
ATOM 830 O O . LEU A 1 108 ? 10.482 -0.447 -20.921 1.00 83.94 108 LEU A O 1
ATOM 834 N N . ALA A 1 109 ? 8.460 -1.044 -21.725 1.00 84.50 109 ALA A N 1
ATOM 835 C CA . ALA A 1 109 ? 8.797 -0.877 -23.133 1.00 84.50 109 ALA A CA 1
ATOM 836 C C . ALA A 1 109 ? 8.869 0.603 -23.537 1.00 84.50 109 ALA A C 1
ATOM 838 O O . ALA A 1 109 ? 9.781 0.989 -24.260 1.00 84.50 109 ALA A O 1
ATOM 839 N N . ASN A 1 110 ? 7.939 1.431 -23.049 1.00 86.62 110 ASN A N 1
ATOM 840 C CA . ASN A 1 110 ? 7.867 2.861 -23.385 1.00 86.62 110 ASN A CA 1
ATOM 841 C C . ASN A 1 110 ? 8.158 3.796 -22.193 1.00 86.62 110 ASN A C 1
ATOM 843 O O . ASN A 1 110 ? 8.190 5.011 -22.351 1.00 86.62 110 ASN A O 1
ATOM 847 N N . GLY A 1 111 ? 8.374 3.246 -20.995 1.00 82.50 111 GLY A N 1
ATOM 848 C CA . GLY A 1 111 ? 8.665 4.015 -19.785 1.00 82.50 111 GLY A CA 1
ATOM 849 C C . GLY A 1 111 ? 7.449 4.685 -19.138 1.00 82.50 111 GLY A C 1
ATOM 850 O O . GLY A 1 111 ? 7.610 5.319 -18.091 1.00 82.50 111 GLY A O 1
ATOM 851 N N . GLU A 1 112 ? 6.250 4.531 -19.701 1.00 88.19 112 GLU A N 1
ATOM 852 C CA . GLU A 1 112 ? 5.034 5.126 -19.158 1.00 88.19 112 GLU A CA 1
ATOM 853 C C . GLU A 1 112 ? 4.677 4.537 -17.796 1.00 88.19 112 GLU A C 1
ATOM 855 O O . GLU A 1 112 ? 4.892 3.359 -17.500 1.00 88.19 112 GLU A O 1
ATOM 860 N N . SER A 1 113 ? 4.119 5.389 -16.941 1.00 85.50 113 SER A N 1
ATOM 861 C CA . SER A 1 113 ? 3.740 5.036 -15.577 1.00 85.50 113 SER A CA 1
ATOM 862 C C . SER A 1 113 ? 2.363 5.617 -15.284 1.00 85.50 113 SER A C 1
ATOM 864 O O . SER A 1 113 ? 2.172 6.825 -15.425 1.00 85.50 113 SER A O 1
ATOM 866 N N . ARG A 1 114 ? 1.403 4.780 -14.883 1.00 89.06 114 ARG A N 1
ATOM 867 C CA . ARG A 1 114 ? 0.030 5.187 -14.525 1.00 89.06 114 ARG A CA 1
ATOM 868 C C . ARG A 1 114 ? -0.426 4.494 -13.254 1.00 89.06 114 ARG A C 1
ATOM 870 O O . ARG A 1 114 ? -0.030 3.366 -12.984 1.00 89.06 114 ARG A O 1
ATOM 877 N N . GLY A 1 115 ? -1.230 5.174 -12.454 1.00 87.81 115 GLY A N 1
ATOM 878 C CA . GLY A 1 115 ? -1.566 4.695 -11.127 1.00 87.81 115 GLY A CA 1
ATOM 879 C C . GLY A 1 115 ? -2.656 5.524 -10.494 1.00 87.81 115 GLY A C 1
ATOM 880 O O . GLY A 1 115 ? -3.000 6.604 -10.972 1.00 87.81 115 GLY A O 1
ATOM 881 N N . GLY A 1 116 ? -3.211 4.975 -9.427 1.00 86.81 116 GLY A N 1
ATOM 882 C CA . GLY A 1 116 ? -4.355 5.539 -8.738 1.00 86.81 116 GLY A CA 1
ATOM 883 C C . GLY A 1 116 ? -4.371 5.126 -7.279 1.00 86.81 116 GLY A C 1
ATOM 884 O O . GLY A 1 116 ? -3.694 4.178 -6.872 1.00 86.81 116 GLY A O 1
ATOM 885 N N . VAL A 1 117 ? -5.150 5.866 -6.498 1.00 87.81 117 VAL A N 1
ATOM 886 C CA . VAL A 1 117 ? -5.410 5.586 -5.088 1.00 87.81 117 VAL A CA 1
ATOM 887 C C . VAL A 1 117 ? -6.905 5.373 -4.930 1.00 87.81 117 VAL A C 1
ATOM 889 O O . VAL A 1 117 ? -7.696 6.224 -5.328 1.00 87.81 117 VAL A O 1
ATOM 892 N N . ALA A 1 118 ? -7.276 4.240 -4.352 1.00 88.88 118 ALA A N 1
ATOM 893 C CA . ALA A 1 118 ? -8.625 3.956 -3.903 1.00 88.88 118 ALA A CA 1
ATOM 894 C C . ALA A 1 118 ? -8.703 4.166 -2.388 1.00 88.88 118 ALA A C 1
ATOM 896 O O . ALA A 1 118 ? -7.794 3.775 -1.652 1.00 88.88 118 ALA A O 1
ATOM 897 N N . GLU A 1 119 ? -9.797 4.767 -1.940 1.00 89.75 119 GLU A N 1
ATOM 898 C CA . GLU A 1 119 ? -10.160 4.897 -0.532 1.00 89.75 119 GLU A CA 1
ATOM 899 C C . GLU A 1 119 ? -11.368 4.000 -0.263 1.00 89.75 119 GLU A C 1
ATOM 901 O O . GLU A 1 119 ? -12.323 3.992 -1.039 1.00 89.75 119 GLU A O 1
ATOM 906 N N . GLY A 1 120 ? -11.331 3.254 0.835 1.00 89.06 120 GLY A N 1
ATOM 907 C CA . GLY A 1 120 ? -12.463 2.480 1.325 1.00 89.06 120 GLY A CA 1
ATOM 908 C C . GLY A 1 120 ? -12.614 2.659 2.826 1.00 89.06 120 GLY A C 1
ATOM 909 O O . GLY A 1 120 ? -11.622 2.728 3.545 1.00 89.06 120 GLY A O 1
ATOM 910 N N . LYS A 1 121 ? -13.851 2.719 3.312 1.00 89.38 121 LYS A N 1
ATOM 911 C CA . LYS A 1 121 ? -14.144 2.715 4.748 1.00 89.38 121 LYS A CA 1
ATOM 912 C C . LYS A 1 121 ? -14.634 1.333 5.145 1.00 89.38 121 LYS A C 1
ATOM 914 O O . LYS A 1 121 ? -15.468 0.757 4.453 1.00 89.38 121 LYS A O 1
ATOM 919 N N . LEU A 1 122 ? -14.102 0.810 6.242 1.00 87.31 122 LEU A N 1
ATOM 920 C CA . LEU A 1 122 ? -14.448 -0.505 6.762 1.00 87.31 122 LEU A CA 1
ATOM 921 C C . LEU A 1 122 ? -14.802 -0.375 8.237 1.00 87.31 122 LEU A C 1
ATOM 923 O O . LEU A 1 122 ? -13.977 0.065 9.035 1.00 87.31 122 LEU A O 1
ATOM 927 N N . THR A 1 123 ? -16.011 -0.778 8.603 1.00 86.25 123 THR A N 1
ATOM 928 C CA . THR A 1 123 ? -16.395 -0.929 10.007 1.00 86.25 123 THR A CA 1
ATOM 929 C C . THR A 1 123 ? -16.038 -2.337 10.450 1.00 86.25 123 THR A C 1
ATOM 931 O O . THR A 1 123 ? -16.527 -3.313 9.882 1.00 86.25 123 THR A O 1
ATOM 934 N N . LEU A 1 124 ? -15.151 -2.443 11.437 1.00 83.38 124 LEU A N 1
ATOM 935 C CA . LEU A 1 124 ? -14.786 -3.728 12.016 1.00 83.38 124 LEU A CA 1
ATOM 936 C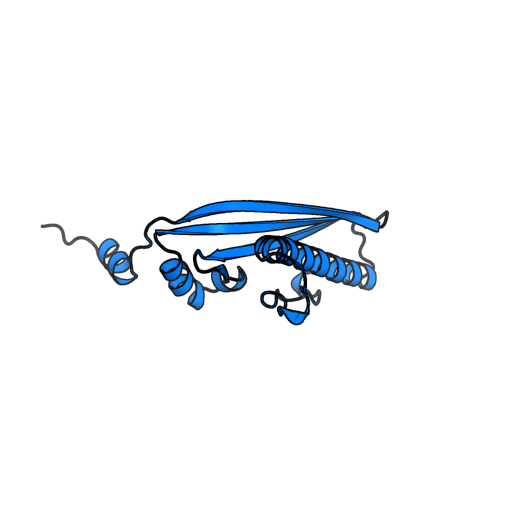 C . LEU A 1 124 ? -15.811 -4.121 13.079 1.00 83.38 124 LEU A C 1
ATOM 938 O O . LEU A 1 124 ? -16.194 -3.300 13.912 1.00 83.38 124 LEU A O 1
ATOM 942 N N . GLY A 1 125 ? -16.244 -5.382 13.038 1.00 80.38 125 GLY A N 1
ATOM 943 C CA . GLY A 1 125 ? -17.075 -5.966 14.088 1.00 80.38 125 GLY A CA 1
ATOM 944 C C . GLY A 1 125 ? -16.313 -6.117 15.405 1.00 80.38 125 GLY A C 1
ATOM 945 O O . GLY A 1 125 ? -15.113 -5.828 15.485 1.00 80.38 125 GLY A O 1
ATOM 946 N N . SER A 1 126 ? -17.004 -6.592 16.440 1.00 78.69 126 SER A N 1
ATOM 947 C CA . SER A 1 126 ? -16.346 -6.852 17.713 1.00 78.69 126 SER A CA 1
ATOM 948 C C . SER A 1 126 ? -15.391 -8.033 17.561 1.00 78.69 126 SER A C 1
ATOM 950 O O . SER A 1 126 ? -15.760 -9.121 17.118 1.00 78.69 126 SER A O 1
ATOM 952 N N . VAL A 1 127 ? -14.129 -7.805 17.907 1.00 69.62 127 VAL A N 1
ATOM 953 C CA . VAL A 1 127 ? -13.166 -8.886 18.087 1.00 69.62 127 VAL A CA 1
ATOM 954 C C . VAL A 1 127 ? -13.360 -9.400 19.516 1.00 69.62 127 VAL A C 1
ATOM 956 O O . VAL A 1 127 ? -13.138 -8.626 20.453 1.00 69.62 127 VAL A O 1
ATOM 959 N N . PRO A 1 128 ? -13.823 -10.648 19.718 1.00 62.28 128 PRO A N 1
ATOM 960 C CA . PRO A 1 128 ? -13.895 -11.223 21.054 1.00 62.28 128 PRO A CA 1
ATOM 961 C C . PRO A 1 128 ? -12.483 -11.272 21.646 1.00 62.28 128 PRO A C 1
ATOM 963 O O . PRO A 1 128 ? -11.525 -11.584 20.939 1.00 62.28 128 PRO A O 1
ATOM 966 N N . SER A 1 129 ? -12.345 -10.941 22.932 1.00 62.09 129 SER A N 1
ATOM 967 C CA . SER A 1 129 ? -11.052 -11.023 23.620 1.00 62.09 129 SER A CA 1
ATOM 968 C C . SER A 1 129 ? -10.477 -12.441 23.517 1.00 62.09 129 SER A C 1
ATOM 970 O O . SER A 1 129 ? -11.228 -13.406 23.374 1.00 62.09 129 SER A O 1
ATOM 972 N N . LYS A 1 130 ? -9.154 -12.600 23.640 1.00 61.75 130 LYS A N 1
ATOM 973 C CA . LYS A 1 130 ? -8.498 -13.920 23.675 1.00 61.75 130 LYS A CA 1
ATOM 974 C C . LYS A 1 130 ? -9.173 -14.891 24.651 1.00 61.75 130 LYS A C 1
ATOM 976 O O . LYS A 1 130 ? -9.418 -16.043 24.312 1.00 61.75 130 LYS A O 1
ATOM 981 N N . VAL A 1 131 ? -9.577 -14.372 25.813 1.00 57.00 131 VAL A N 1
ATOM 982 C CA . VAL A 1 131 ? -10.360 -15.093 26.828 1.00 57.00 131 VAL A CA 1
ATOM 983 C C . VAL A 1 131 ? -11.713 -15.540 26.271 1.00 57.00 131 VAL A C 1
ATOM 985 O O . VAL A 1 131 ? -12.077 -16.699 26.408 1.00 57.00 131 VAL A O 1
ATOM 988 N N . ALA A 1 132 ? -12.454 -14.663 25.591 1.00 56.97 132 ALA A N 1
ATOM 989 C CA . ALA A 1 132 ? -13.723 -15.025 24.963 1.00 56.97 132 ALA A CA 1
ATOM 990 C C . ALA A 1 132 ? -13.551 -16.034 23.810 1.00 56.97 132 ALA A C 1
ATOM 992 O O . ALA A 1 132 ? -14.424 -16.874 23.607 1.00 56.97 132 ALA A O 1
ATOM 993 N N . TYR A 1 133 ? -12.430 -15.995 23.083 1.00 53.69 133 TYR A N 1
ATOM 994 C CA . TYR A 1 133 ? -12.122 -16.958 22.022 1.00 53.69 133 TYR A CA 1
ATOM 995 C C . TYR A 1 133 ? -11.789 -18.351 22.578 1.00 53.69 133 TYR A C 1
ATOM 997 O O . TYR A 1 133 ? -12.263 -19.355 22.049 1.00 53.69 133 TYR A O 1
ATOM 1005 N N . GLU A 1 134 ? -11.014 -18.419 23.663 1.00 54.19 134 GLU A N 1
ATOM 1006 C CA . GLU A 1 134 ? -10.699 -19.669 24.364 1.00 54.19 134 GLU A CA 1
ATOM 1007 C C . GLU A 1 134 ? -11.929 -20.249 25.077 1.00 54.19 134 GLU A C 1
ATOM 1009 O O . GLU A 1 134 ? -12.164 -21.449 24.983 1.00 54.19 134 GLU A O 1
ATOM 1014 N N . VAL A 1 135 ? -12.776 -19.413 25.690 1.00 55.53 135 VAL A N 1
ATOM 1015 C CA . VAL A 1 135 ? -14.048 -19.840 26.307 1.00 55.53 135 VAL A CA 1
ATOM 1016 C C . VAL A 1 135 ? -15.058 -20.321 25.257 1.00 55.53 135 VAL A C 1
ATOM 1018 O O . VAL A 1 135 ? -15.740 -21.313 25.486 1.00 55.53 135 VAL A O 1
ATOM 1021 N N . ALA A 1 136 ? -15.137 -19.680 24.086 1.00 55.34 136 ALA A N 1
ATOM 1022 C CA . ALA A 1 136 ? -16.009 -20.125 22.992 1.00 55.34 136 ALA A CA 1
ATOM 1023 C C . ALA A 1 136 ? -15.513 -21.409 22.296 1.00 55.34 136 ALA A C 1
ATOM 1025 O O . ALA A 1 136 ? -16.303 -22.105 21.660 1.00 55.34 136 ALA A O 1
ATOM 1026 N N . ARG A 1 137 ? -14.209 -21.712 22.387 1.00 50.44 137 ARG A N 1
ATOM 1027 C CA . ARG A 1 137 ? -13.598 -22.957 21.889 1.00 50.44 137 ARG A CA 1
ATOM 1028 C C . ARG A 1 137 ? -13.504 -24.061 22.934 1.00 50.44 137 ARG A C 1
ATOM 1030 O O . ARG A 1 137 ? -13.272 -25.207 22.548 1.00 50.44 137 ARG A O 1
ATOM 1037 N N . ALA A 1 138 ? -13.641 -23.740 24.218 1.00 48.66 138 ALA A N 1
ATOM 1038 C CA . ALA A 1 138 ? -13.732 -24.751 25.254 1.00 48.66 138 ALA A CA 1
ATOM 1039 C C . ALA A 1 138 ? -14.935 -25.645 24.917 1.00 48.66 138 ALA A C 1
ATOM 1041 O O . ALA A 1 138 ? -16.014 -25.113 24.636 1.00 48.66 138 ALA A O 1
ATOM 1042 N N . PRO A 1 139 ? -14.772 -26.981 24.878 1.00 51.19 139 PRO A N 1
ATOM 1043 C CA . PRO A 1 139 ? -15.904 -27.866 24.672 1.00 51.19 139 PRO A CA 1
ATOM 1044 C C . PRO A 1 139 ? -16.923 -27.525 25.752 1.00 51.19 139 PRO A C 1
ATOM 1046 O O . PRO A 1 139 ? -16.607 -27.602 26.940 1.00 51.19 139 PRO A O 1
ATOM 1049 N N . GLN A 1 140 ? -18.112 -27.074 25.342 1.00 55.62 140 GLN A N 1
ATOM 1050 C CA . GLN A 1 140 ? -19.212 -26.908 26.277 1.00 55.62 140 GLN A CA 1
ATOM 1051 C C . GLN A 1 140 ? -19.402 -28.273 26.926 1.00 55.62 140 GLN A C 1
ATOM 1053 O O . GLN A 1 140 ? -19.787 -29.229 26.252 1.00 55.62 140 GLN A O 1
ATOM 1058 N N . ALA A 1 141 ? -19.034 -28.383 28.203 1.00 51.44 141 ALA A N 1
ATOM 1059 C CA . ALA A 1 141 ? -19.354 -29.554 28.989 1.00 51.44 141 ALA A CA 1
ATOM 1060 C C . ALA A 1 141 ? -20.879 -29.644 28.961 1.00 51.44 141 ALA A C 1
ATOM 1062 O O . ALA A 1 141 ? -21.564 -28.764 29.487 1.00 51.44 141 ALA A O 1
ATOM 1063 N N . ALA A 1 142 ? -21.385 -30.620 28.209 1.00 48.81 142 ALA A N 1
ATOM 1064 C CA . ALA A 1 142 ? -22.809 -30.857 28.091 1.00 48.81 142 ALA A CA 1
ATOM 1065 C C . ALA A 1 142 ? -23.390 -31.080 29.503 1.00 48.81 142 ALA A C 1
ATOM 1067 O O . ALA A 1 142 ? -22.701 -31.690 30.328 1.00 48.81 142 ALA A O 1
ATOM 1068 N N . PRO A 1 143 ? -24.593 -30.550 29.789 1.00 56.44 143 PRO A N 1
ATOM 1069 C CA . PRO A 1 143 ? -25.267 -30.742 31.070 1.00 56.44 143 PRO A CA 1
ATOM 1070 C C . PRO A 1 143 ? -25.597 -32.213 31.348 1.00 56.44 143 PRO A C 1
ATOM 1072 O O . PRO A 1 143 ? -25.813 -32.973 30.373 1.00 56.44 143 PRO A O 1
#

=== Feature glossary ===
A reading guide for the features in this record.

Start from the sequence.

  · Sequence gives the chain of amino acids in standard one-letter code (A=alanine, C=cysteine, …, Y=tyrosine), read N→C. It is the only feature that is directly encoded by the gene; all structural features are derived from the folded form of this sequence.

Fold it, and you get atomic coordinates and the backbone conformation that goes with them.

  · The mmCIF table is the protein's shape written out atom by atom. For each backbone N, Cα, C, and carbonyl O, it records an (x, y, z) coordinate triple in Å plus the residue type, chain letter, and residue number.

  · Backbone dihedral angles. Every residue except chain termini has a φ (preceding-C → N → Cα → C) and a ψ (N → Cα → C → next-N). They are reported in degrees following the IUPAC sign convention. Secondary structure is essentially a statement about which (φ, ψ) basin each residue occupies.

  · DSSP 8-state secondary structure assigns each residue one of H (α-helix), G (3₁₀-helix), I (π-helix), E (extended β-strand), B (isolated β-bridge), T (hydrogen-bonded turn), S (bend), or '-' (coil). The assignment is computed from backbone hydrogen-bond geometry via the Kabsch–Sander algorithm.

  · P-SEA three-state annotation labels each residue as helix, strand, or coil based purely on the geometry of the Cα trace. It serves as a fallback when the full backbone (and thus DSSP) is unavaila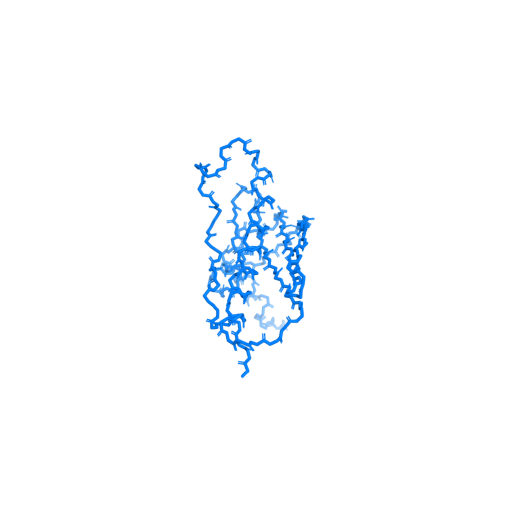ble.

Summarize the fold with a handful of shape descriptors and a per-residue structural alphabet.

  · Radius of gyration (Rg) is the root-mean-square distance of Cα atoms from their centroid — a single number for overall size and compactness. A globular domain of N residues has Rg ≈ 2.2·N^0.38 Å; an extended or disordered chain has a much larger Rg. The Cα contact count is the number of residue pairs whose Cα atoms are within 8 Å and are more than four positions apart in sequence — a standard proxy for tertiary packing density. The bounding box is the smallest axis-aligned box enclosing all Cα atoms.

  · Foldseek's 3Di representation compresses backbone geometry into a per-residue letter drawn from a learned twenty-state alphabet. It captures the tertiary interaction pattern around each residue — which residues are packed against it in space, regardless of where they are in sequence.

  · Accessible surface area quantifies burial. A residue with SASA near zero is packed into the hydrophobic core; one with SASA >100 Å² sits on the surface. Computed here via the Shrake–Rupley numerical algorithm with a 1.4 Å probe.

Ask how reliable the model is.

  · For AlphaFold models, the B-factor field carries pLDDT — the model's own estimate of local accuracy on a 0–100 scale. Regions with pLDDT<50 should be treated as essentially unmodeled; they often correspond to intrinsically disordered segments.

  · For experimental (PDB) structures, the B-factor (temperature factor) quantifies the positional spread of each atom in the crystal — a combination of thermal vibration and static disorder — in units of Å². High B-factors mark flexible loops or poorly resolved regions; low B-factors mark the rigid, well-ordered core.

  · PAE(i, j) answers: if I align the predicted and true structures on residue i, how far off (in Å) do I expect residue j to be? A block-diagonal PAE matrix with low values on the blocks and high values off-diagonal is the signature of a multi-domain protein with confidently predicted domains but uncertain inter-domain orientation.

Place it in context: what it resembles, what it is annotated as, and how it looks.

  · Structural nearest neighbors (via Foldseek easy-search vs the PDB). Reported per hit: target PDB id, E-value, and alignment TM-score. A TM-score above ~0.5 is the conventional threshold for 'same fold'.

  · Functional annotations link the protein to curated databases. InterPro entries identify conserved domains and families by matching the sequence against member-database signatures (Pfam, PROSITE, CDD, …). Gene Ontology (GO) terms describe molecular function, biological process, and cellular component in a controlled vocabulary. CATH places the structure in a hierarchical fold classification (Class/Architecture/Topology/Homologous-superfamily). The organism is the source species.

  · Plot images: a contact map (which residues are close in 3D, as an N×N binary image), a Ramachandran scatter (backbone torsion angles, revealing secondary-structure composition at a glance), and — for AlphaFold structures — a PAE heatmap (pairwise prediction confidence).

  · Structure images are PyMOL renders from six orthogonal camera directions. Cartoon representation draws helices as coils and strands as arrows; sticks shows the backbone as bonds; surface shows the solvent-excluded envelope. Rainbow coloring maps sequence position to hue (blue→red, N→C); chain coloring assigns a distinct color per polypeptide.